Protein AF-A0A523J9L1-F1 (afdb_monomer_lite)

Secondary structure (DSSP, 8-state):
---HHHHHTS--TTHHHHHHHHHHHHSS-HHHHHHHHHHHHHHH-HHHHHHHHHHHHHHHHHHHHHHHH-PPPPHHHHHHTHHHHHHTTGGGSGGGGGSPPPPHHHHHHHHHHHHHHHHHHHHHHHHHHHHTT-

Sequence (134 aa):
MTDGKATASSGVAHAAALVAFTEAVLGEDDVELTRARAAVLERVGSAGLVDAAAVVGNFQRMVRIADSTGIPLDAPLALATEDLRSELGLDRFGSAANTPPAGRLARALARALQPVARPAMRLILSLQQRLGHS

Radius of gyration: 23.43 Å; chains: 1; bounding box: 46×50×50 Å

Structure (mmCIF, N/CA/C/O backbone):
data_AF-A0A523J9L1-F1
#
_entry.id   AF-A0A523J9L1-F1
#
loop_
_atom_site.group_PDB
_atom_site.id
_atom_site.type_symbol
_atom_site.label_atom_id
_atom_site.label_alt_id
_atom_site.label_comp_id
_atom_site.label_asym_id
_atom_site.label_entity_id
_atom_site.label_seq_id
_atom_site.pdbx_PDB_ins_code
_atom_site.Cartn_x
_atom_site.Cartn_y
_atom_site.Cartn_z
_atom_site.occupancy
_atom_site.B_iso_or_equiv
_atom_site.auth_seq_id
_atom_site.auth_comp_id
_atom_site.auth_asym_id
_atom_site.auth_atom_id
_atom_site.pdbx_PDB_model_num
ATOM 1 N N . MET A 1 1 ? -6.638 -9.998 1.795 1.00 46.94 1 MET A N 1
ATOM 2 C CA . MET A 1 1 ? -6.340 -11.424 2.040 1.00 46.94 1 MET A CA 1
ATOM 3 C C . MET A 1 1 ? -5.017 -11.541 2.788 1.00 46.94 1 MET A C 1
ATOM 5 O O . MET A 1 1 ? -4.005 -11.943 2.225 1.00 46.94 1 MET A O 1
ATOM 9 N N . THR A 1 2 ? -5.015 -11.162 4.061 1.00 59.22 2 THR A N 1
ATOM 10 C CA . THR A 1 2 ? -3.994 -11.592 5.029 1.00 59.22 2 THR A CA 1
ATOM 11 C C . THR A 1 2 ? -4.481 -12.848 5.749 1.00 59.22 2 THR A C 1
ATOM 13 O O . THR A 1 2 ? -5.660 -12.938 6.083 1.00 59.22 2 THR A O 1
ATOM 16 N N . ASP A 1 3 ? -3.604 -13.824 5.992 1.00 65.81 3 ASP A N 1
ATOM 17 C CA . ASP A 1 3 ? -3.952 -15.009 6.784 1.00 65.81 3 ASP A CA 1
ATOM 18 C C . ASP A 1 3 ? -4.315 -14.593 8.222 1.00 65.81 3 ASP A C 1
ATOM 20 O O . ASP A 1 3 ? -3.480 -14.052 8.951 1.00 65.81 3 ASP A O 1
ATOM 24 N N . GLY A 1 4 ? -5.555 -14.861 8.644 1.00 60.03 4 GLY A N 1
ATOM 25 C CA . GLY A 1 4 ? -6.046 -14.524 9.983 1.00 60.03 4 GLY A CA 1
ATOM 26 C C . GLY A 1 4 ? -5.239 -15.174 11.114 1.00 60.03 4 GLY A C 1
ATOM 27 O O . GLY A 1 4 ? -5.201 -14.640 12.225 1.00 60.03 4 GLY A O 1
ATOM 28 N N . LYS A 1 5 ? -4.526 -16.279 10.841 1.00 57.34 5 LYS A N 1
ATOM 29 C CA . LYS A 1 5 ? -3.584 -16.879 11.799 1.00 57.34 5 LYS A CA 1
ATOM 30 C C . LYS A 1 5 ? -2.331 -16.023 12.001 1.00 57.34 5 LYS A C 1
ATOM 32 O O . LYS A 1 5 ? -1.884 -15.884 13.136 1.00 57.34 5 LYS A O 1
ATOM 37 N N . ALA A 1 6 ? -1.804 -15.407 10.940 1.00 61.78 6 ALA A N 1
ATOM 38 C CA . ALA A 1 6 ? -0.629 -14.535 11.016 1.00 61.78 6 ALA A CA 1
ATOM 39 C C . ALA A 1 6 ? -0.925 -13.242 11.793 1.00 61.78 6 ALA A C 1
ATOM 41 O O . ALA A 1 6 ? -0.082 -12.744 12.541 1.00 61.78 6 ALA A O 1
ATOM 42 N N . THR A 1 7 ? -2.149 -12.723 11.679 1.00 63.66 7 THR A N 1
ATOM 43 C CA . THR A 1 7 ? -2.595 -11.550 12.439 1.00 63.66 7 THR A CA 1
ATOM 44 C C . THR A 1 7 ? -2.605 -11.819 13.946 1.00 63.66 7 THR A C 1
ATOM 46 O O . THR A 1 7 ? -2.153 -10.976 14.725 1.00 63.66 7 THR A O 1
ATOM 49 N N . ALA A 1 8 ? -3.058 -13.010 14.357 1.00 65.00 8 ALA A N 1
ATOM 50 C CA . ALA A 1 8 ? -3.131 -13.417 15.759 1.00 65.00 8 ALA A CA 1
ATOM 51 C C . ALA A 1 8 ? -1.750 -13.638 16.407 1.00 65.00 8 ALA A C 1
ATOM 53 O O . ALA A 1 8 ? -1.603 -13.427 17.608 1.00 65.00 8 ALA A O 1
ATOM 54 N N . SER A 1 9 ? -0.729 -14.014 15.630 1.00 75.19 9 SER A N 1
ATOM 55 C CA . SER A 1 9 ? 0.637 -14.250 16.122 1.00 75.19 9 SER A CA 1
ATOM 56 C C . SER A 1 9 ? 1.579 -13.046 15.992 1.00 75.19 9 SER A C 1
ATOM 58 O O . SER A 1 9 ? 2.766 -13.175 16.275 1.00 75.19 9 SER A O 1
ATOM 60 N N . SER A 1 10 ? 1.094 -11.887 15.539 1.00 80.75 10 SER A N 1
ATOM 61 C CA . SER A 1 10 ? 1.951 -10.742 15.180 1.00 80.75 10 SER A CA 1
ATOM 62 C C . SER A 1 10 ? 2.621 -10.033 16.366 1.00 80.75 10 SER A C 1
ATOM 64 O O . SER A 1 10 ? 3.570 -9.282 16.163 1.00 80.75 10 SER A O 1
ATOM 66 N N . GLY A 1 11 ? 2.116 -10.210 17.593 1.00 85.38 11 GLY A N 1
ATOM 67 C CA . GLY A 1 11 ? 2.565 -9.453 18.771 1.00 85.38 11 GLY A CA 1
ATOM 68 C C . GLY A 1 11 ? 2.167 -7.969 18.759 1.00 85.38 11 GLY A C 1
ATOM 69 O O . GLY A 1 11 ? 2.443 -7.253 19.719 1.00 85.38 11 GLY A O 1
ATOM 70 N N . VAL A 1 12 ? 1.490 -7.502 17.704 1.00 86.31 12 VAL A N 1
ATOM 71 C CA . VAL A 1 12 ? 1.015 -6.123 17.572 1.00 86.31 12 VAL A CA 1
ATOM 72 C C . VAL A 1 12 ? -0.347 -5.988 18.249 1.00 86.31 12 VAL A C 1
ATOM 74 O O . VAL A 1 12 ? -1.299 -6.709 17.936 1.00 86.31 12 VAL A O 1
ATOM 77 N N . ALA A 1 13 ? -0.461 -5.034 19.173 1.00 90.62 13 ALA A N 1
ATOM 78 C CA . ALA A 1 13 ? -1.733 -4.716 19.807 1.00 90.62 13 ALA A CA 1
ATOM 79 C C . ALA A 1 13 ? -2.776 -4.315 18.749 1.00 90.62 13 ALA A C 1
ATOM 81 O O . ALA A 1 13 ? -2.497 -3.540 17.837 1.00 90.62 13 ALA A O 1
ATOM 82 N N . HIS A 1 14 ? -3.989 -4.857 18.873 1.00 93.38 14 HIS A N 1
ATOM 83 C CA . HIS A 1 14 ? -5.111 -4.581 17.967 1.00 93.38 14 HIS A CA 1
ATOM 84 C C . HIS A 1 14 ? -4.851 -4.911 16.482 1.00 93.38 14 HIS A C 1
ATOM 86 O O . HIS A 1 14 ? -5.571 -4.406 15.619 1.00 93.38 14 HIS A O 1
ATOM 92 N N . ALA A 1 15 ? -3.896 -5.801 16.173 1.00 92.19 15 ALA A N 1
ATOM 93 C CA . ALA A 1 15 ? -3.532 -6.178 14.802 1.00 92.19 15 ALA A CA 1
ATOM 94 C C . ALA A 1 15 ? -4.737 -6.532 13.919 1.00 92.19 15 ALA A C 1
ATOM 96 O O . ALA A 1 15 ? -4.810 -6.091 12.779 1.00 92.19 15 ALA A O 1
ATOM 97 N N . ALA A 1 16 ? -5.718 -7.264 14.454 1.00 92.94 16 ALA A N 1
ATOM 98 C CA . ALA A 1 16 ? -6.928 -7.625 13.715 1.00 92.94 16 ALA A CA 1
ATOM 99 C C . ALA A 1 16 ? -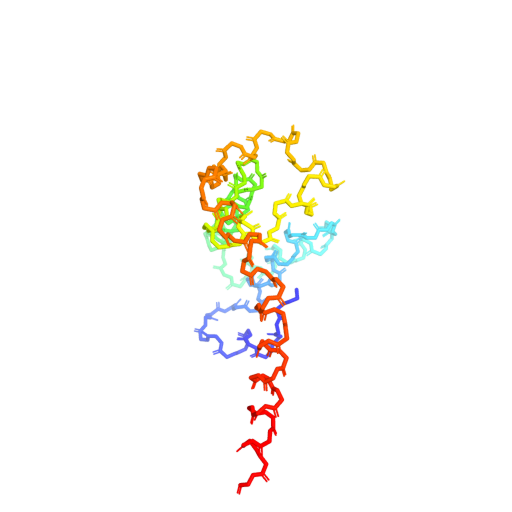7.736 -6.406 13.247 1.00 92.94 16 ALA A C 1
ATOM 101 O O . ALA A 1 16 ? -8.179 -6.374 12.104 1.00 92.94 16 ALA A O 1
ATOM 102 N N . ALA A 1 17 ? -7.890 -5.389 14.099 1.00 94.56 17 ALA A N 1
ATOM 103 C CA . ALA A 1 17 ? -8.613 -4.173 13.736 1.00 94.56 17 ALA A CA 1
ATOM 104 C C . ALA A 1 17 ? -7.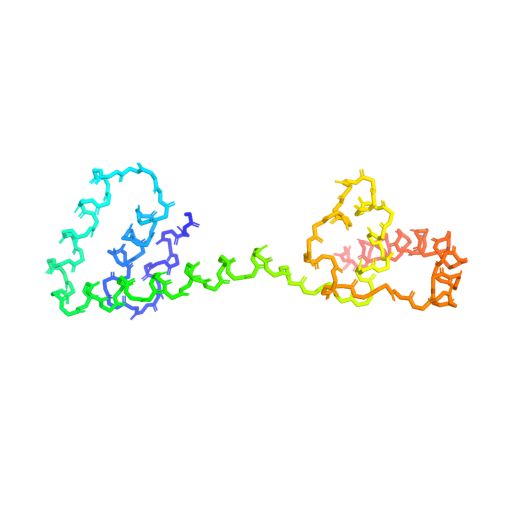835 -3.346 12.698 1.00 94.56 17 ALA A C 1
ATOM 106 O O . ALA A 1 17 ? -8.424 -2.846 11.745 1.00 94.56 17 ALA A O 1
ATOM 107 N N . LEU A 1 18 ? -6.510 -3.249 12.852 1.00 95.38 18 LEU A N 1
ATOM 108 C CA . LEU A 1 18 ? -5.632 -2.524 11.926 1.00 95.38 18 LEU A CA 1
ATOM 109 C C . LEU A 1 18 ? -5.568 -3.183 10.541 1.00 95.38 18 LEU A C 1
ATOM 111 O O . LEU A 1 18 ? -5.621 -2.499 9.519 1.00 95.38 18 LEU A O 1
ATOM 115 N N . VA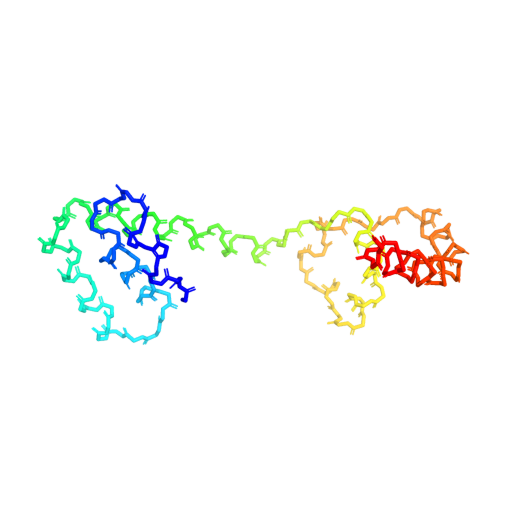L A 1 19 ? -5.491 -4.513 10.503 1.00 94.81 19 VAL A N 1
ATOM 116 C CA . VAL A 1 19 ? -5.529 -5.298 9.266 1.00 94.81 19 VAL A CA 1
ATOM 117 C C . VAL A 1 19 ? -6.888 -5.162 8.587 1.00 94.81 19 VAL A C 1
ATOM 119 O O . VAL A 1 19 ? -6.923 -4.814 7.413 1.00 94.81 19 VAL A O 1
ATOM 122 N N . ALA A 1 20 ? -7.994 -5.339 9.316 1.00 94.81 20 ALA A N 1
ATOM 123 C CA . ALA A 1 20 ? -9.337 -5.189 8.752 1.00 94.81 20 ALA A CA 1
ATOM 124 C C . ALA A 1 20 ? -9.573 -3.779 8.189 1.00 94.81 20 ALA A C 1
ATOM 126 O O . ALA A 1 20 ? -10.131 -3.627 7.108 1.00 94.81 20 ALA A O 1
ATOM 127 N N . PHE A 1 21 ? -9.094 -2.739 8.880 1.00 97.06 21 PHE A N 1
ATOM 128 C CA . PHE A 1 21 ? -9.137 -1.372 8.363 1.00 97.06 21 PHE A CA 1
ATOM 129 C C . PHE A 1 21 ? -8.300 -1.202 7.098 1.00 97.06 21 PHE A C 1
ATOM 131 O O . PHE A 1 21 ? -8.761 -0.580 6.146 1.00 97.06 21 PHE A O 1
ATOM 138 N N . THR A 1 22 ? -7.105 -1.791 7.056 1.00 95.81 22 THR A N 1
ATOM 139 C CA . THR A 1 22 ? -6.266 -1.776 5.854 1.00 95.81 22 THR A CA 1
ATOM 140 C C . THR A 1 22 ? -6.984 -2.456 4.692 1.00 95.81 22 THR A C 1
ATOM 142 O O . THR A 1 22 ? -7.084 -1.862 3.629 1.00 95.81 22 THR A O 1
ATOM 145 N N . GLU A 1 23 ? -7.542 -3.653 4.884 1.00 94.56 23 GLU A N 1
ATOM 146 C CA . GLU A 1 23 ? -8.289 -4.367 3.842 1.00 94.56 23 GLU A CA 1
ATOM 147 C C . GLU A 1 23 ? -9.506 -3.572 3.354 1.00 94.56 23 GLU A C 1
ATOM 149 O O . GLU A 1 23 ? -9.704 -3.453 2.147 1.00 94.56 23 GLU A O 1
ATOM 154 N N . ALA A 1 24 ? -10.266 -2.961 4.265 1.00 96.56 24 ALA A N 1
ATOM 155 C CA . ALA A 1 24 ? -11.431 -2.159 3.910 1.00 96.56 24 ALA A CA 1
ATOM 156 C C . ALA A 1 24 ? -11.066 -0.879 3.135 1.00 96.56 24 ALA A C 1
ATOM 158 O O . ALA A 1 24 ? -11.779 -0.508 2.212 1.00 96.56 24 ALA A O 1
ATOM 159 N N . VAL A 1 25 ? -9.938 -0.224 3.450 1.00 95.44 25 VAL A N 1
ATOM 160 C CA . VAL A 1 25 ? -9.440 0.939 2.681 1.00 95.44 25 VAL A CA 1
ATOM 161 C C . VAL A 1 25 ? -9.046 0.558 1.249 1.00 95.44 25 VAL A C 1
ATOM 163 O O . VAL A 1 25 ? -9.086 1.406 0.360 1.00 95.44 25 VAL A O 1
ATOM 166 N N . LEU A 1 26 ? -8.633 -0.691 1.022 1.00 93.00 26 LEU A N 1
ATOM 167 C CA . LEU A 1 26 ? -8.239 -1.191 -0.299 1.00 93.00 26 LEU A CA 1
ATOM 168 C C . LEU A 1 26 ? -9.406 -1.754 -1.117 1.00 93.00 26 LEU A C 1
ATOM 170 O O . LEU A 1 26 ? -9.228 -2.016 -2.305 1.00 93.00 26 LEU A O 1
ATOM 174 N N . GLY A 1 27 ? -10.553 -1.983 -0.481 1.00 93.38 27 GLY A N 1
ATOM 175 C CA . GLY A 1 27 ? -11.769 -2.455 -1.130 1.00 93.38 27 GLY A CA 1
ATOM 176 C C . GLY A 1 27 ? -12.634 -1.321 -1.680 1.00 93.38 27 GLY A C 1
ATOM 177 O O . GLY A 1 27 ? -12.257 -0.152 -1.664 1.00 93.38 27 GLY A O 1
ATOM 178 N N . GLU A 1 28 ? -13.824 -1.692 -2.146 1.00 94.38 28 GLU A N 1
ATOM 179 C CA . GLU A 1 28 ? -14.828 -0.770 -2.705 1.00 94.38 28 GLU A CA 1
ATOM 180 C C . GLU A 1 28 ? -16.097 -0.682 -1.831 1.00 94.38 28 GLU A C 1
ATOM 182 O O . GLU A 1 28 ? -17.090 -0.077 -2.226 1.00 94.38 28 GLU A O 1
ATOM 187 N N . ASP A 1 29 ? -16.088 -1.300 -0.644 1.00 97.06 29 ASP A N 1
ATOM 188 C CA . ASP A 1 29 ? -17.237 -1.343 0.265 1.00 97.06 29 ASP A CA 1
ATOM 189 C C . ASP A 1 29 ? -17.140 -0.257 1.350 1.00 97.06 29 ASP A C 1
ATOM 191 O O . ASP A 1 29 ? -16.450 -0.397 2.367 1.00 97.06 29 ASP A O 1
ATOM 195 N N . ASP A 1 30 ? -17.878 0.834 1.142 1.00 96.75 30 ASP A N 1
ATOM 196 C CA . ASP A 1 30 ? -17.933 1.976 2.060 1.00 96.75 30 ASP A CA 1
ATOM 197 C C . ASP A 1 30 ? -18.542 1.631 3.433 1.00 96.75 30 ASP A C 1
ATOM 199 O O . ASP A 1 30 ? -18.216 2.267 4.448 1.00 96.75 30 ASP A O 1
ATOM 203 N N . VAL A 1 31 ? -19.417 0.621 3.498 1.00 97.81 31 VAL A N 1
ATOM 204 C CA . VAL A 1 31 ? -20.037 0.169 4.752 1.00 97.81 31 VAL A CA 1
ATOM 205 C C . VAL A 1 31 ? -19.005 -0.577 5.590 1.00 97.81 31 VAL A C 1
ATOM 207 O O . VAL A 1 31 ? -18.855 -0.286 6.783 1.00 97.81 31 VAL A O 1
ATOM 210 N N . GLU A 1 32 ? -18.248 -1.484 4.972 1.00 97.19 32 GLU A N 1
ATOM 211 C CA . GLU A 1 32 ? -17.123 -2.163 5.621 1.00 97.19 32 GLU A CA 1
ATOM 212 C C . GLU A 1 32 ? -16.043 -1.169 6.056 1.00 97.19 32 GLU A C 1
ATOM 214 O O . GLU A 1 32 ? -15.561 -1.239 7.190 1.00 97.19 32 GLU A O 1
ATOM 219 N N . LEU A 1 33 ? -15.717 -0.180 5.219 1.00 98.06 33 LEU A N 1
ATOM 220 C CA . LEU A 1 33 ? -14.762 0.872 5.572 1.00 98.06 33 LEU A CA 1
ATOM 221 C C . LEU A 1 33 ? -15.218 1.677 6.790 1.00 98.06 33 LEU A C 1
ATOM 223 O O . LEU A 1 33 ? -14.428 1.932 7.704 1.00 98.06 33 LEU A O 1
ATOM 227 N N . THR A 1 34 ? -16.492 2.063 6.831 1.00 98.25 34 THR A N 1
ATOM 228 C CA . THR A 1 34 ? -17.065 2.786 7.972 1.00 98.25 34 THR A CA 1
ATOM 229 C C . THR A 1 34 ? -16.972 1.958 9.250 1.00 98.25 34 THR A C 1
ATOM 231 O O . THR A 1 34 ? -16.532 2.463 10.288 1.00 98.25 34 THR A O 1
ATOM 234 N N . ARG A 1 35 ? -17.316 0.668 9.172 1.00 98.12 35 ARG A N 1
ATOM 235 C CA . ARG A 1 35 ? -17.251 -0.248 10.314 1.00 98.12 35 ARG A CA 1
ATOM 236 C C . ARG A 1 35 ? -15.819 -0.443 10.806 1.00 98.12 35 ARG A C 1
ATOM 238 O O . ARG A 1 35 ? -15.563 -0.330 12.005 1.00 98.12 35 ARG A O 1
ATOM 245 N N . ALA A 1 36 ? -14.880 -0.703 9.902 1.00 98.00 36 ALA A N 1
ATOM 246 C CA . ALA A 1 36 ? -13.487 -0.939 10.257 1.00 98.00 36 ALA A CA 1
ATOM 247 C C . ALA A 1 36 ? -12.827 0.320 10.845 1.00 98.00 36 ALA A C 1
ATOM 249 O O . ALA A 1 36 ? -12.098 0.238 11.835 1.00 98.00 36 ALA A O 1
ATOM 250 N N . ARG A 1 37 ? -13.150 1.505 10.305 1.00 98.12 37 ARG A N 1
ATOM 251 C CA . ARG A 1 37 ? -12.714 2.796 10.857 1.00 98.12 37 ARG A CA 1
ATOM 252 C C . ARG A 1 37 ? -13.208 2.994 12.289 1.00 98.12 37 ARG A C 1
ATOM 254 O O . ARG A 1 37 ? -12.421 3.394 13.146 1.00 98.12 37 ARG A O 1
ATOM 261 N N . ALA A 1 38 ? -14.483 2.707 12.554 1.00 98.31 38 ALA A N 1
ATOM 262 C CA . ALA A 1 38 ? -15.051 2.801 13.897 1.00 98.31 38 ALA A CA 1
ATOM 263 C C . ALA A 1 38 ? -14.364 1.830 14.872 1.00 98.31 38 ALA A C 1
ATOM 265 O O . ALA A 1 38 ? -14.013 2.225 15.981 1.00 98.31 38 ALA A O 1
ATOM 266 N N . ALA A 1 39 ? -14.083 0.599 14.437 1.00 97.75 39 ALA A N 1
ATOM 267 C CA . ALA A 1 39 ? -13.397 -0.396 15.261 1.00 97.75 39 ALA A CA 1
ATOM 268 C C . ALA A 1 39 ? -11.960 0.015 15.633 1.00 97.75 39 ALA A C 1
ATOM 270 O O . ALA A 1 39 ? -11.520 -0.230 16.758 1.00 97.75 39 ALA A O 1
ATOM 271 N N . VAL A 1 40 ? -11.219 0.652 14.719 1.00 98.00 40 VAL A N 1
ATOM 272 C CA . VAL A 1 40 ? -9.886 1.200 15.027 1.00 98.00 40 VAL A CA 1
ATOM 273 C C . VAL A 1 40 ? -9.992 2.404 15.960 1.00 98.00 40 VAL A C 1
ATOM 275 O O . VAL A 1 40 ? -9.228 2.486 16.919 1.00 98.00 40 VAL A O 1
ATOM 278 N N . LEU A 1 41 ? -10.958 3.300 15.733 1.00 98.12 41 LEU A N 1
ATOM 279 C CA . LEU A 1 41 ? -11.190 4.448 16.611 1.00 98.12 41 LEU A CA 1
ATOM 280 C C . LEU A 1 41 ? -11.484 4.014 18.052 1.00 98.12 41 LEU A C 1
ATOM 282 O O . LEU A 1 41 ? -10.925 4.583 18.983 1.00 98.12 41 LEU A O 1
ATOM 286 N N . GLU A 1 42 ? -12.327 2.997 18.227 1.00 98.00 42 GLU A N 1
ATOM 287 C CA . GLU A 1 42 ? -12.701 2.458 19.536 1.00 98.00 42 GLU A CA 1
ATOM 288 C C . GLU A 1 42 ? -11.518 1.780 20.243 1.00 98.00 42 GLU A C 1
ATOM 290 O O . GLU A 1 42 ? -11.300 1.989 21.433 1.00 98.00 42 GLU A O 1
ATOM 295 N N . ARG A 1 43 ? -10.748 0.957 19.519 1.00 96.94 43 ARG A N 1
ATOM 296 C CA . ARG A 1 43 ? -9.731 0.082 20.127 1.00 96.94 43 ARG A CA 1
ATOM 297 C C . ARG A 1 43 ? -8.356 0.722 20.256 1.00 96.94 43 ARG A C 1
ATOM 299 O O . ARG A 1 43 ? -7.637 0.409 21.195 1.00 96.94 43 ARG A O 1
ATOM 306 N N . VAL A 1 44 ? -7.979 1.558 19.293 1.00 96.50 44 VAL A N 1
ATOM 307 C CA . VAL A 1 44 ? -6.637 2.156 19.180 1.00 96.50 44 VAL A CA 1
ATOM 308 C C . VAL A 1 44 ? -6.668 3.649 19.520 1.00 96.50 44 VAL A C 1
ATOM 310 O O . VAL A 1 44 ? -5.661 4.213 19.942 1.00 96.50 44 VAL A O 1
ATOM 313 N N . GLY A 1 45 ? -7.827 4.294 19.375 1.00 97.75 45 GLY A N 1
ATOM 314 C CA . GLY A 1 45 ? -8.007 5.719 19.627 1.00 97.75 45 GLY A CA 1
ATOM 315 C C . GLY A 1 45 ? -7.824 6.585 18.380 1.00 97.75 45 GLY A C 1
ATOM 316 O O . GLY A 1 45 ? -7.401 6.133 17.314 1.00 97.75 45 GLY A O 1
ATOM 317 N N . SER A 1 46 ? -8.153 7.870 18.518 1.00 97.69 46 SER A N 1
ATOM 318 C CA . SER A 1 46 ? -8.149 8.832 17.409 1.00 97.69 46 SER A CA 1
ATOM 319 C C . SER A 1 46 ? -6.760 9.047 16.807 1.00 97.69 46 SER A C 1
ATOM 321 O O . SER A 1 46 ? -6.625 9.021 15.586 1.00 97.69 46 SER A O 1
ATOM 323 N N . ALA A 1 47 ? -5.729 9.203 17.642 1.00 97.12 47 ALA A N 1
ATOM 324 C CA . ALA A 1 47 ? -4.347 9.335 17.182 1.00 97.12 47 ALA A CA 1
ATOM 325 C C . ALA A 1 47 ? -3.888 8.080 16.420 1.00 97.12 47 ALA A C 1
ATOM 327 O O . ALA A 1 47 ? -3.395 8.183 15.301 1.00 97.12 47 ALA A O 1
ATOM 328 N N . GLY A 1 48 ? -4.164 6.890 16.965 1.00 95.88 48 GLY A N 1
ATOM 329 C CA . GLY A 1 48 ? -3.820 5.626 16.315 1.00 95.88 48 GLY A CA 1
ATOM 330 C C . GLY A 1 48 ? -4.551 5.396 14.990 1.00 95.88 48 GLY A C 1
ATOM 331 O O . GLY A 1 48 ? -3.965 4.854 14.056 1.00 95.88 48 GLY A O 1
ATOM 332 N N . LEU A 1 49 ? -5.803 5.851 14.862 1.00 97.81 49 LEU A N 1
ATOM 333 C CA . LEU A 1 49 ? -6.518 5.827 13.584 1.00 97.81 49 LEU A CA 1
ATOM 334 C C . LEU A 1 49 ? -5.848 6.729 12.538 1.00 97.81 49 LEU A C 1
ATOM 336 O O . LEU A 1 49 ? -5.720 6.327 11.380 1.00 97.81 49 LEU A O 1
ATOM 340 N N . VAL A 1 50 ? -5.438 7.939 12.928 1.00 98.12 50 VAL A N 1
ATOM 341 C CA . VAL A 1 50 ? -4.737 8.869 12.029 1.00 98.12 50 VAL A CA 1
ATOM 342 C C . VAL A 1 50 ? -3.411 8.267 11.572 1.00 98.12 50 VAL A C 1
ATOM 344 O O . VAL A 1 50 ? -3.147 8.246 10.370 1.00 98.12 50 VAL A O 1
ATOM 347 N N . ASP A 1 51 ? -2.628 7.707 12.494 1.00 97.38 51 ASP A N 1
ATOM 348 C CA . ASP A 1 51 ? -1.353 7.062 12.175 1.00 97.38 51 ASP A CA 1
ATOM 349 C C . ASP A 1 51 ? -1.546 5.854 11.250 1.00 97.38 51 ASP A C 1
ATOM 351 O O . ASP A 1 51 ? -0.858 5.728 10.236 1.00 97.38 51 ASP A O 1
ATOM 355 N N . ALA A 1 52 ? -2.533 4.998 11.529 1.00 96.38 52 ALA A N 1
ATOM 356 C CA . ALA A 1 52 ? -2.855 3.861 10.671 1.00 96.38 52 ALA A CA 1
ATOM 357 C C . ALA A 1 52 ? -3.244 4.312 9.254 1.00 96.38 52 ALA A C 1
ATOM 359 O O . ALA A 1 52 ? -2.731 3.780 8.268 1.00 96.38 52 ALA A O 1
ATOM 360 N N . ALA A 1 53 ? -4.102 5.329 9.130 1.00 97.12 53 ALA A N 1
ATOM 361 C CA . ALA A 1 53 ? -4.487 5.883 7.835 1.00 97.12 53 ALA A CA 1
ATOM 362 C C . ALA A 1 53 ? -3.290 6.500 7.089 1.00 97.12 53 ALA A C 1
ATOM 364 O O . ALA A 1 53 ? -3.168 6.324 5.874 1.00 97.12 53 ALA A O 1
ATOM 365 N N . ALA A 1 54 ? -2.384 7.174 7.802 1.00 96.88 54 ALA A N 1
ATOM 366 C CA . ALA A 1 54 ? -1.161 7.726 7.229 1.00 96.88 54 ALA A CA 1
ATOM 367 C C . ALA A 1 54 ? -0.236 6.623 6.689 1.00 96.88 54 ALA A C 1
ATOM 369 O O . ALA A 1 54 ? 0.278 6.745 5.575 1.00 96.88 54 ALA A O 1
ATOM 370 N N . VAL A 1 55 ? -0.078 5.521 7.429 1.00 95.56 55 VAL A N 1
ATOM 371 C CA . VAL A 1 55 ? 0.696 4.350 6.992 1.00 95.56 55 VAL A CA 1
ATOM 372 C C . VAL A 1 55 ? 0.090 3.741 5.729 1.00 95.56 55 VAL A C 1
ATOM 374 O O . VAL A 1 55 ? 0.802 3.573 4.736 1.00 95.56 55 VAL A O 1
ATOM 377 N N . VAL A 1 56 ? -1.222 3.478 5.717 1.00 95.12 56 VAL A N 1
ATOM 378 C CA . VAL A 1 56 ? -1.914 2.938 4.532 1.00 95.12 56 VAL A CA 1
ATOM 379 C C . VAL A 1 56 ? -1.733 3.867 3.327 1.00 95.12 56 VAL A C 1
ATOM 381 O O . VAL A 1 56 ? -1.354 3.415 2.243 1.00 95.12 56 VAL A O 1
ATOM 384 N N . GLY A 1 57 ? -1.917 5.176 3.520 1.00 93.94 57 GLY A N 1
ATOM 385 C CA . GLY A 1 57 ? -1.715 6.184 2.479 1.00 93.94 57 GLY A CA 1
ATOM 386 C C . GLY A 1 57 ? -0.281 6.224 1.940 1.00 93.94 57 GLY A C 1
ATOM 387 O O . GLY A 1 57 ? -0.080 6.362 0.732 1.00 93.94 57 GLY A O 1
ATOM 388 N N . ASN A 1 58 ? 0.723 6.059 2.805 1.00 93.75 58 ASN A N 1
ATOM 389 C CA . ASN A 1 58 ? 2.127 6.022 2.402 1.00 93.75 58 ASN A CA 1
ATOM 390 C C . ASN A 1 58 ? 2.436 4.825 1.488 1.00 93.75 58 ASN A C 1
ATOM 392 O O . ASN A 1 58 ? 3.040 5.004 0.429 1.00 93.75 58 ASN A O 1
ATOM 396 N N . PHE A 1 59 ? 1.974 3.623 1.843 1.00 90.94 59 PHE A N 1
ATOM 397 C CA . PHE A 1 59 ? 2.163 2.437 1.000 1.00 90.94 59 PHE A CA 1
ATOM 398 C C . PHE A 1 59 ? 1.423 2.555 -0.336 1.00 90.94 59 PHE A C 1
ATOM 400 O O . PHE A 1 59 ? 1.999 2.275 -1.386 1.00 90.94 59 PHE A O 1
ATOM 407 N N . GLN A 1 60 ? 0.192 3.069 -0.320 1.00 88.62 60 GLN A N 1
ATOM 408 C CA . GLN A 1 60 ? -0.586 3.315 -1.535 1.00 88.62 60 GLN A CA 1
ATOM 409 C C . GLN A 1 60 ? 0.073 4.322 -2.483 1.00 88.62 60 GLN A C 1
ATOM 411 O O . GLN A 1 60 ? 0.025 4.165 -3.705 1.00 88.62 60 GLN A O 1
ATOM 416 N N . ARG A 1 61 ? 0.721 5.357 -1.941 1.00 89.38 61 ARG A N 1
ATOM 417 C CA . ARG A 1 61 ? 1.491 6.312 -2.744 1.00 89.38 61 ARG A CA 1
ATOM 418 C C . ARG A 1 61 ? 2.647 5.621 -3.465 1.00 89.38 61 ARG A C 1
ATOM 420 O O . ARG A 1 61 ? 2.830 5.858 -4.655 1.00 89.38 61 ARG A O 1
ATOM 427 N N . MET A 1 62 ? 3.414 4.787 -2.762 1.00 86.75 62 MET A N 1
ATOM 428 C CA . MET A 1 62 ? 4.571 4.098 -3.345 1.00 86.75 62 MET A CA 1
ATOM 429 C C . MET A 1 62 ? 4.166 3.174 -4.494 1.00 86.75 62 MET A C 1
ATOM 431 O O . MET A 1 62 ? 4.824 3.193 -5.529 1.00 86.75 62 MET A O 1
ATOM 435 N N . VAL A 1 63 ? 3.057 2.441 -4.348 1.00 84.06 63 VAL A N 1
ATOM 436 C CA . VAL A 1 63 ? 2.517 1.577 -5.412 1.00 84.06 63 VAL A CA 1
ATOM 437 C C . VAL A 1 63 ? 2.166 2.399 -6.652 1.00 84.06 63 VAL A C 1
ATOM 439 O O . VAL A 1 63 ? 2.665 2.112 -7.731 1.00 84.06 63 VAL A O 1
ATOM 442 N N . ARG A 1 64 ? 1.421 3.503 -6.499 1.00 84.44 64 ARG A N 1
ATOM 443 C CA . ARG A 1 64 ? 1.064 4.368 -7.638 1.00 84.44 64 ARG A CA 1
ATOM 444 C C . ARG A 1 64 ? 2.278 4.986 -8.330 1.00 84.44 64 ARG A C 1
ATOM 446 O O . ARG A 1 64 ? 2.270 5.126 -9.551 1.00 84.44 64 ARG A O 1
ATOM 453 N N . ILE A 1 65 ? 3.306 5.371 -7.571 1.00 84.38 65 ILE A N 1
ATOM 454 C CA . ILE A 1 65 ? 4.567 5.862 -8.143 1.00 84.38 65 ILE A CA 1
ATOM 455 C C . ILE A 1 65 ? 5.233 4.744 -8.946 1.00 84.38 65 ILE A C 1
ATOM 457 O O . ILE A 1 65 ? 5.559 4.968 -10.106 1.00 84.38 65 ILE A O 1
ATOM 461 N N . ALA A 1 66 ? 5.375 3.551 -8.364 1.00 81.94 66 ALA A N 1
ATOM 462 C CA . ALA A 1 66 ? 5.981 2.399 -9.024 1.00 81.94 66 ALA A CA 1
ATOM 463 C C . ALA A 1 66 ? 5.224 1.980 -10.293 1.00 81.94 66 ALA A C 1
ATOM 465 O O . ALA A 1 66 ? 5.861 1.688 -11.300 1.00 81.94 66 ALA A O 1
ATOM 466 N N . ASP A 1 67 ? 3.892 2.018 -10.282 1.00 79.56 67 ASP A N 1
ATOM 467 C CA . ASP A 1 67 ? 3.060 1.726 -11.454 1.00 79.56 67 ASP A CA 1
ATOM 468 C C . ASP A 1 67 ? 3.227 2.797 -12.543 1.00 79.56 67 ASP A C 1
ATOM 470 O O . ASP A 1 67 ? 3.288 2.485 -13.732 1.00 79.56 67 ASP A O 1
ATOM 474 N N . SER A 1 68 ? 3.347 4.067 -12.141 1.00 74.94 68 SER A N 1
ATOM 475 C CA . SER A 1 68 ? 3.486 5.197 -13.070 1.00 74.94 68 SER A CA 1
ATOM 476 C C . SER A 1 68 ? 4.877 5.278 -13.698 1.00 74.94 68 SER A C 1
ATOM 478 O O . SER A 1 68 ? 5.007 5.619 -14.873 1.00 74.94 68 SER A O 1
ATOM 480 N N . THR A 1 69 ? 5.930 4.989 -12.930 1.00 78.06 69 THR A N 1
ATOM 481 C CA . THR A 1 69 ? 7.309 5.019 -13.431 1.00 78.06 69 THR A CA 1
ATOM 482 C C . THR A 1 69 ? 7.729 3.675 -14.012 1.00 78.06 69 THR A C 1
ATOM 484 O O . THR A 1 69 ? 8.581 3.629 -14.886 1.00 78.06 69 THR A O 1
ATOM 487 N N . GLY A 1 70 ? 7.136 2.569 -13.580 1.00 77.56 70 GLY A N 1
ATOM 488 C CA . GLY A 1 70 ? 7.659 1.226 -13.801 1.00 77.56 70 GLY A CA 1
ATOM 489 C C . GLY A 1 70 ? 8.884 0.944 -12.934 1.00 77.56 70 GLY A C 1
ATOM 490 O O . GLY A 1 70 ? 9.784 1.775 -12.794 1.00 77.56 70 GLY A O 1
ATOM 491 N N . ILE A 1 71 ? 8.925 -0.256 -12.360 1.00 78.38 71 ILE A N 1
ATOM 492 C CA . ILE A 1 71 ? 10.118 -0.784 -11.696 1.00 78.38 71 ILE A CA 1
ATOM 493 C C . ILE A 1 71 ? 11.066 -1.303 -12.791 1.00 78.38 71 ILE A C 1
ATOM 495 O O . ILE A 1 71 ? 10.626 -2.108 -13.617 1.00 78.38 71 ILE A O 1
ATOM 499 N N . PRO A 1 72 ? 12.341 -0.870 -12.830 1.00 80.00 72 PRO A N 1
ATOM 500 C CA . PRO A 1 72 ? 13.323 -1.400 -13.770 1.00 80.00 72 PRO A CA 1
ATOM 501 C C . PRO A 1 72 ? 13.422 -2.922 -13.686 1.00 80.00 72 PRO A C 1
ATOM 503 O O . PRO A 1 72 ? 13.554 -3.476 -12.592 1.00 80.00 72 PRO A O 1
ATOM 506 N N . LEU A 1 73 ? 13.410 -3.598 -14.835 1.00 82.81 73 LEU A N 1
ATOM 507 C CA . LEU A 1 73 ? 13.774 -5.011 -14.869 1.00 82.81 73 LEU A CA 1
ATOM 508 C C . LEU A 1 73 ? 15.291 -5.149 -14.738 1.00 82.81 73 LEU A C 1
ATOM 510 O O . LEU A 1 73 ? 16.054 -4.352 -15.293 1.00 82.81 73 LEU A O 1
ATOM 514 N N . ASP A 1 74 ? 15.733 -6.194 -14.042 1.00 83.88 74 ASP A N 1
ATOM 515 C CA . ASP A 1 74 ? 17.141 -6.566 -14.069 1.00 83.88 74 ASP A CA 1
ATOM 516 C C . ASP A 1 74 ? 17.568 -6.992 -15.488 1.00 83.88 74 ASP A C 1
ATOM 518 O O . ASP A 1 74 ? 16.750 -7.341 -16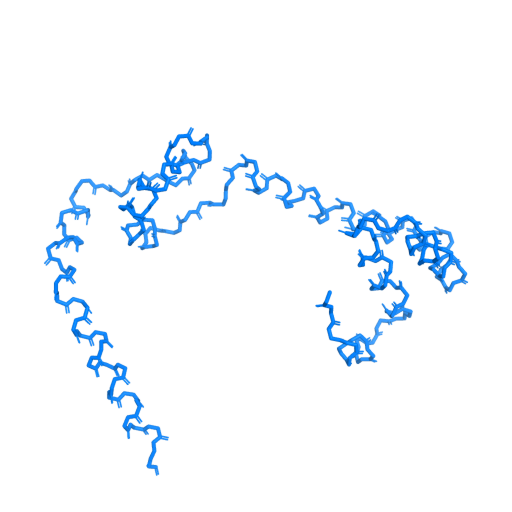.344 1.00 83.88 74 ASP A O 1
ATOM 522 N N . ALA A 1 75 ? 18.870 -6.922 -15.771 1.00 81.25 75 ALA A N 1
ATOM 523 C CA . ALA A 1 75 ? 19.373 -7.179 -17.120 1.00 81.25 75 ALA A CA 1
ATOM 524 C C . ALA A 1 75 ? 19.027 -8.591 -17.651 1.00 81.25 75 ALA A C 1
ATOM 526 O O . ALA A 1 75 ? 18.645 -8.695 -18.822 1.00 81.25 75 ALA A O 1
ATOM 527 N N . PRO A 1 76 ? 19.112 -9.673 -16.846 1.00 81.50 76 PRO A N 1
ATOM 528 C CA . PRO A 1 76 ? 18.700 -11.005 -17.287 1.00 81.50 76 PRO A CA 1
ATOM 529 C C . PRO A 1 76 ? 17.209 -11.104 -17.635 1.00 81.50 76 PRO A C 1
ATOM 531 O O . PRO A 1 76 ? 16.869 -11.655 -18.684 1.00 81.50 76 PRO A O 1
ATOM 534 N N . LEU A 1 77 ? 16.319 -10.557 -16.804 1.00 83.12 77 LEU A N 1
ATOM 535 C CA . LEU A 1 77 ? 14.874 -10.590 -17.022 1.00 83.12 77 LEU A CA 1
ATOM 536 C C . LEU A 1 77 ? 14.466 -9.689 -18.189 1.00 83.12 77 LEU A C 1
ATOM 538 O O . LEU A 1 77 ? 13.646 -10.095 -19.012 1.00 83.12 77 LEU A O 1
ATOM 542 N N . ALA A 1 78 ? 15.075 -8.507 -18.314 1.00 84.88 78 ALA A N 1
ATOM 543 C CA . ALA A 1 78 ? 14.861 -7.584 -19.428 1.00 84.88 78 ALA A CA 1
ATOM 544 C C . ALA A 1 78 ? 15.194 -8.228 -20.783 1.00 84.88 78 ALA A C 1
ATOM 546 O O . ALA A 1 78 ? 14.451 -8.047 -21.751 1.00 84.88 78 ALA A O 1
ATOM 547 N N . LEU A 1 79 ? 16.289 -8.998 -20.834 1.00 83.38 79 LEU A N 1
ATOM 548 C CA . LEU A 1 79 ? 16.706 -9.789 -21.994 1.00 83.38 79 LEU A CA 1
ATOM 549 C C . LEU A 1 79 ? 15.763 -10.962 -22.266 1.00 83.38 79 LEU A C 1
ATOM 551 O O . LEU A 1 79 ? 15.356 -11.177 -23.403 1.00 83.38 79 LEU A O 1
ATOM 555 N N . ALA A 1 80 ? 15.417 -11.729 -21.232 1.00 85.31 80 ALA A N 1
ATOM 556 C CA . ALA A 1 80 ? 14.587 -12.922 -21.376 1.00 85.31 80 ALA A CA 1
ATOM 557 C C . ALA A 1 80 ? 13.149 -12.604 -21.815 1.00 85.31 80 ALA A C 1
ATOM 559 O O . ALA A 1 80 ? 12.504 -13.442 -22.443 1.00 85.31 80 ALA A O 1
ATOM 560 N N . THR A 1 81 ? 12.655 -11.408 -21.486 1.00 86.75 81 THR A N 1
ATOM 561 C CA . THR A 1 81 ? 11.273 -10.978 -21.746 1.00 86.75 81 THR A CA 1
ATOM 562 C C . THR A 1 81 ? 11.145 -9.970 -22.888 1.00 86.75 81 THR A C 1
ATOM 564 O O . THR A 1 81 ? 10.031 -9.536 -23.157 1.00 86.75 81 THR A O 1
ATOM 567 N N . GLU A 1 82 ? 12.235 -9.598 -23.575 1.00 86.38 82 GLU A N 1
ATOM 568 C CA . GLU A 1 82 ? 12.236 -8.569 -24.634 1.00 86.38 82 GLU A CA 1
ATOM 569 C C . GLU A 1 82 ? 11.137 -8.801 -25.681 1.00 86.38 82 GLU A C 1
ATOM 571 O O . GLU A 1 82 ? 10.299 -7.924 -25.892 1.00 86.38 82 GLU A O 1
ATOM 576 N N . ASP A 1 83 ? 11.084 -10.000 -26.262 1.00 84.44 83 ASP A N 1
ATOM 577 C CA . ASP A 1 83 ? 10.115 -10.322 -27.314 1.00 84.44 83 ASP A CA 1
ATOM 578 C C . ASP A 1 83 ? 8.666 -10.316 -26.777 1.00 84.44 83 ASP A C 1
ATOM 580 O O . ASP A 1 83 ? 7.775 -9.762 -27.416 1.00 84.44 83 ASP A O 1
ATOM 584 N N . LEU A 1 84 ? 8.437 -10.834 -25.560 1.00 87.94 84 LEU A N 1
ATOM 585 C CA . LEU A 1 84 ? 7.119 -10.836 -24.904 1.00 87.94 84 LEU A CA 1
ATOM 586 C C . LEU A 1 84 ? 6.619 -9.412 -24.620 1.00 87.94 84 LEU A C 1
ATOM 588 O O . LEU A 1 84 ? 5.446 -9.103 -24.821 1.00 87.94 84 LEU A O 1
ATOM 592 N N . ARG A 1 85 ? 7.504 -8.529 -24.145 1.00 89.38 85 ARG A N 1
ATOM 593 C CA . ARG A 1 85 ? 7.159 -7.125 -23.883 1.00 89.38 85 ARG A CA 1
ATOM 594 C C . ARG A 1 85 ? 6.798 -6.402 -25.176 1.00 89.38 85 ARG A C 1
ATOM 596 O O . ARG A 1 85 ? 5.851 -5.615 -25.171 1.00 89.38 85 ARG A O 1
ATOM 603 N N . SER A 1 86 ? 7.510 -6.702 -26.260 1.00 87.69 86 SER A N 1
ATOM 604 C CA . SER A 1 86 ? 7.222 -6.149 -27.581 1.00 87.69 86 SER A CA 1
ATOM 605 C C . SER A 1 86 ? 5.876 -6.638 -28.122 1.00 87.69 86 SER A C 1
ATOM 607 O O . SER A 1 86 ? 5.062 -5.827 -28.560 1.00 87.69 86 SER A O 1
ATOM 609 N N . GLU A 1 87 ? 5.583 -7.936 -27.995 1.00 91.31 87 GLU A N 1
ATOM 610 C CA . GLU A 1 87 ? 4.315 -8.546 -28.421 1.00 91.31 87 GLU A CA 1
ATOM 611 C C . GLU A 1 87 ? 3.102 -7.986 -27.657 1.00 91.31 87 GLU A C 1
ATOM 613 O O . GLU A 1 87 ? 2.078 -7.660 -28.253 1.00 91.31 87 GLU A O 1
ATOM 618 N N . LEU A 1 88 ? 3.236 -7.778 -26.343 1.00 89.81 88 LEU A N 1
ATOM 619 C CA . LEU A 1 88 ? 2.216 -7.133 -25.502 1.00 89.81 88 LEU A CA 1
ATOM 620 C C . LEU A 1 88 ? 2.144 -5.600 -25.703 1.00 89.81 88 LEU A C 1
ATOM 622 O O . LEU A 1 88 ? 1.315 -4.906 -25.096 1.00 89.81 88 LEU A O 1
ATOM 626 N N . GLY A 1 89 ? 3.027 -5.050 -26.542 1.00 88.50 89 GLY A N 1
ATOM 627 C CA . GLY A 1 89 ? 3.141 -3.628 -26.842 1.00 88.50 89 GLY A CA 1
ATOM 628 C C . GLY A 1 89 ? 3.565 -2.779 -25.645 1.00 88.50 89 GLY A C 1
ATOM 629 O O . GLY A 1 89 ? 3.247 -1.590 -25.614 1.00 88.50 89 GLY A O 1
ATOM 630 N N . LEU A 1 90 ? 4.217 -3.358 -24.635 1.00 87.31 90 LEU A N 1
ATOM 631 C CA . LEU A 1 90 ? 4.593 -2.663 -23.398 1.00 87.31 90 LEU A CA 1
ATOM 632 C C . LEU A 1 90 ? 5.634 -1.561 -23.640 1.00 87.31 90 LEU A C 1
ATOM 634 O O . LEU A 1 90 ? 5.708 -0.605 -22.872 1.00 87.31 90 LEU A O 1
ATOM 638 N N . ASP A 1 91 ? 6.369 -1.641 -24.750 1.00 87.06 91 ASP A N 1
ATOM 639 C CA . ASP A 1 91 ? 7.352 -0.633 -25.158 1.00 87.06 91 ASP A CA 1
ATOM 640 C C . ASP A 1 91 ? 6.722 0.743 -25.472 1.00 87.06 91 ASP A C 1
ATOM 642 O O . ASP A 1 91 ? 7.435 1.740 -25.557 1.00 87.06 91 ASP A O 1
ATOM 646 N N . ARG A 1 92 ? 5.387 0.829 -25.623 1.00 86.44 92 ARG A N 1
ATOM 647 C CA . ARG A 1 92 ? 4.667 2.098 -25.857 1.00 86.44 92 ARG A CA 1
ATOM 648 C C . ARG A 1 92 ? 4.498 2.960 -24.601 1.00 86.44 92 ARG A C 1
ATOM 650 O O . ARG A 1 92 ? 4.125 4.125 -24.713 1.00 86.44 92 ARG A O 1
ATOM 657 N N . PHE A 1 93 ? 4.690 2.389 -23.413 1.00 85.56 93 PHE A N 1
ATOM 658 C CA . PHE A 1 93 ? 4.512 3.099 -22.148 1.00 85.56 93 PHE A CA 1
ATOM 659 C C . PHE A 1 93 ? 5.793 3.838 -21.751 1.00 85.56 93 PHE A C 1
ATOM 661 O O . PHE A 1 93 ? 6.896 3.331 -21.944 1.00 85.56 93 PHE A O 1
ATOM 668 N N . GLY A 1 94 ? 5.660 5.018 -21.134 1.00 82.06 94 GLY A N 1
ATOM 669 C CA . GLY A 1 94 ? 6.811 5.827 -20.700 1.00 82.06 94 GLY A CA 1
ATOM 670 C C . GLY A 1 94 ? 7.749 5.105 -19.721 1.00 82.06 94 GLY A C 1
ATOM 671 O O . GLY A 1 94 ? 8.946 5.381 -19.695 1.00 82.06 94 GLY A O 1
ATOM 672 N N . SER A 1 95 ? 7.231 4.123 -18.981 1.00 81.81 95 SER A N 1
ATOM 673 C CA . SER A 1 95 ? 7.995 3.262 -18.077 1.00 81.81 95 SER A CA 1
ATOM 674 C C . SER A 1 95 ? 9.019 2.360 -18.776 1.00 81.81 95 SER A C 1
ATOM 676 O O . SER A 1 95 ? 9.989 1.943 -18.143 1.00 81.81 95 SER A O 1
ATOM 678 N N . ALA A 1 96 ? 8.877 2.101 -20.082 1.00 83.81 96 ALA A N 1
ATOM 679 C CA . ALA A 1 96 ? 9.853 1.327 -20.851 1.00 83.81 96 ALA A CA 1
ATOM 680 C C . ALA A 1 96 ? 11.254 1.968 -20.833 1.00 83.81 96 ALA A C 1
ATOM 682 O O . ALA A 1 96 ? 12.258 1.257 -20.852 1.00 83.81 96 ALA A O 1
ATOM 683 N N . ALA A 1 97 ? 11.337 3.300 -20.702 1.00 83.81 97 ALA A N 1
ATOM 684 C CA . ALA A 1 97 ? 12.604 4.024 -20.584 1.00 83.81 97 ALA A CA 1
ATOM 685 C C . ALA A 1 97 ? 13.421 3.624 -19.340 1.00 83.81 97 ALA A C 1
ATOM 687 O O . ALA A 1 97 ? 14.645 3.749 -19.342 1.00 83.81 97 ALA A O 1
ATOM 688 N N . ASN A 1 98 ? 12.762 3.102 -18.302 1.00 83.00 98 ASN A N 1
ATOM 689 C CA . ASN A 1 98 ? 13.407 2.683 -17.059 1.00 83.00 98 ASN A CA 1
ATOM 690 C C . ASN A 1 98 ? 13.965 1.255 -17.120 1.00 83.00 98 ASN A C 1
ATOM 692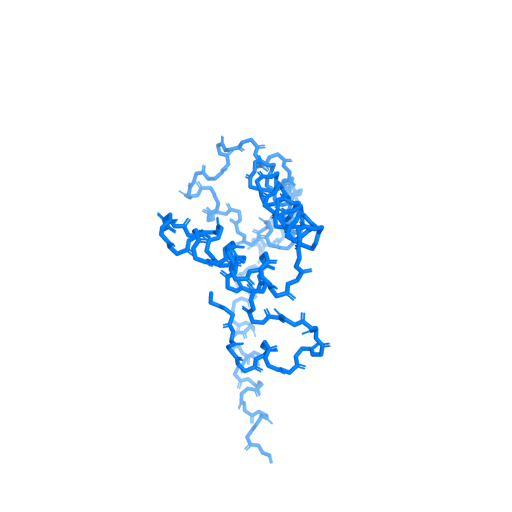 O O . ASN A 1 98 ? 14.643 0.827 -16.193 1.00 83.00 98 ASN A O 1
ATOM 696 N N . THR A 1 99 ? 13.728 0.528 -18.216 1.00 80.81 99 THR A N 1
ATOM 697 C CA . THR A 1 99 ? 14.349 -0.773 -18.497 1.00 80.81 99 THR A CA 1
ATOM 698 C C . THR A 1 99 ? 15.210 -0.650 -19.758 1.00 80.81 99 THR A C 1
ATOM 700 O O . THR A 1 99 ? 14.758 -0.990 -20.854 1.00 80.81 99 THR A O 1
ATOM 703 N N . PRO A 1 100 ? 16.444 -0.120 -19.650 1.00 71.38 100 PRO A N 1
ATOM 704 C CA . PRO A 1 100 ? 17.284 0.109 -20.815 1.00 71.38 100 PRO A CA 1
ATOM 705 C C . PRO A 1 100 ? 17.576 -1.211 -21.549 1.00 71.38 100 PRO A C 1
ATOM 707 O O . PRO A 1 100 ? 17.863 -2.231 -20.915 1.00 71.38 100 PRO A O 1
ATOM 710 N N . PRO A 1 101 ? 17.526 -1.218 -22.892 1.00 68.25 101 PRO A N 1
ATOM 711 C CA . PRO A 1 101 ? 17.766 -2.423 -23.664 1.00 68.25 101 PRO A CA 1
ATOM 712 C C . PRO A 1 101 ? 19.212 -2.876 -23.493 1.00 68.25 101 PRO A C 1
ATOM 714 O O . PRO A 1 101 ? 20.151 -2.076 -23.543 1.00 68.25 101 PRO A O 1
ATOM 717 N N . ALA A 1 102 ? 19.409 -4.184 -23.371 1.00 70.69 102 ALA A N 1
ATOM 718 C CA . ALA A 1 102 ? 20.746 -4.747 -23.382 1.00 70.69 102 ALA A CA 1
ATOM 719 C C . ALA A 1 102 ? 21.483 -4.395 -24.688 1.00 70.69 102 ALA A C 1
ATOM 721 O O . ALA A 1 102 ? 20.900 -4.311 -25.781 1.00 70.69 102 ALA A O 1
ATOM 722 N N . GLY A 1 103 ? 22.801 -4.202 -24.582 1.00 75.88 103 GLY A N 1
ATOM 723 C CA . GLY A 1 103 ? 23.655 -3.895 -25.727 1.00 75.88 103 GLY A CA 1
ATOM 724 C C . GLY A 1 103 ? 23.460 -4.901 -26.868 1.00 75.88 103 GLY A C 1
ATOM 725 O O . GLY A 1 103 ? 23.189 -6.081 -26.642 1.00 75.88 103 GLY A O 1
ATOM 726 N N . ARG A 1 104 ? 23.594 -4.445 -28.121 1.00 74.06 104 ARG A N 1
ATOM 727 C CA . ARG A 1 104 ? 23.375 -5.285 -29.319 1.00 74.06 104 ARG A CA 1
ATOM 728 C C . ARG A 1 104 ? 24.191 -6.589 -29.287 1.00 74.06 104 ARG A C 1
ATOM 730 O O . ARG A 1 104 ? 23.682 -7.632 -29.682 1.00 74.06 104 ARG A O 1
ATOM 737 N N . LEU A 1 105 ? 25.410 -6.535 -28.746 1.00 75.31 105 LEU A N 1
ATOM 738 C CA . LEU A 1 105 ? 26.282 -7.700 -28.558 1.00 75.31 105 LEU A CA 1
ATOM 739 C C . LEU A 1 105 ? 25.735 -8.692 -27.521 1.00 75.31 105 LEU A C 1
ATOM 741 O O . LEU A 1 105 ? 25.718 -9.892 -27.775 1.00 75.31 105 LEU A O 1
ATOM 745 N N . ALA A 1 106 ? 25.233 -8.198 -26.386 1.00 74.94 106 ALA A N 1
ATOM 746 C CA . ALA A 1 106 ? 24.638 -9.036 -25.346 1.00 74.94 106 ALA A CA 1
ATOM 747 C C . ALA A 1 106 ? 23.379 -9.755 -25.855 1.00 74.94 106 ALA A C 1
ATOM 749 O O . ALA A 1 106 ? 23.201 -10.940 -25.589 1.00 74.94 106 ALA A O 1
ATOM 750 N N . ARG A 1 107 ? 22.552 -9.075 -26.662 1.00 75.19 107 ARG A N 1
ATOM 751 C CA . ARG A 1 107 ? 21.381 -9.684 -27.317 1.00 75.19 107 ARG A CA 1
ATOM 752 C C . ARG A 1 107 ? 21.760 -10.769 -28.318 1.00 75.19 107 ARG A C 1
ATOM 754 O O . ARG A 1 107 ? 21.149 -11.834 -28.320 1.00 75.19 107 ARG A O 1
ATOM 761 N N . ALA A 1 108 ? 22.7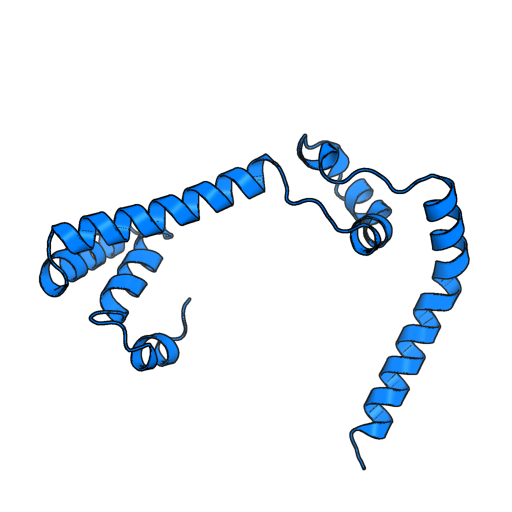75 -10.523 -29.146 1.00 78.56 108 ALA A N 1
ATOM 762 C CA . ALA A 1 108 ? 23.261 -11.515 -30.103 1.00 78.56 108 ALA A CA 1
ATOM 763 C C . ALA A 1 108 ? 23.798 -12.769 -29.392 1.00 78.56 108 ALA A C 1
ATOM 765 O O . ALA A 1 108 ? 23.434 -13.886 -29.756 1.00 78.56 108 ALA A O 1
ATOM 766 N N . LEU A 1 109 ? 24.593 -12.582 -28.334 1.00 79.38 109 LEU A N 1
ATOM 767 C CA . LEU A 1 109 ? 25.121 -13.678 -27.523 1.00 79.38 109 LEU A CA 1
ATOM 768 C C . LEU A 1 109 ? 24.000 -14.454 -26.813 1.00 79.38 109 LEU A C 1
ATOM 770 O O . LEU A 1 109 ? 23.981 -15.682 -26.853 1.00 79.38 109 LEU A O 1
ATOM 774 N N . ALA A 1 110 ? 23.032 -13.754 -26.213 1.00 75.06 110 ALA A N 1
ATOM 775 C CA . ALA A 1 110 ? 21.896 -14.377 -25.538 1.00 75.06 110 ALA A CA 1
ATOM 776 C C . ALA A 1 110 ? 21.044 -15.216 -26.505 1.00 75.06 110 ALA A C 1
ATOM 778 O O . ALA A 1 110 ? 20.703 -16.353 -26.185 1.00 75.06 110 ALA A O 1
ATOM 779 N N . ARG A 1 111 ? 20.757 -14.707 -27.712 1.00 77.00 111 ARG A N 1
ATOM 780 C CA . ARG A 1 111 ? 20.029 -15.457 -28.752 1.00 77.00 111 ARG A CA 1
ATOM 781 C C . ARG A 1 111 ? 20.808 -16.670 -29.257 1.00 77.00 111 ARG A C 1
ATOM 783 O O . ARG A 1 111 ? 20.209 -17.715 -29.487 1.00 77.00 111 ARG A O 1
ATOM 790 N N . ALA A 1 112 ? 22.131 -16.567 -29.374 1.00 80.75 112 ALA A N 1
ATOM 791 C CA . ALA A 1 112 ? 22.974 -17.703 -29.746 1.00 80.75 112 ALA A CA 1
ATOM 792 C C . ALA A 1 112 ? 22.989 -18.807 -28.668 1.00 80.75 112 ALA A C 1
ATOM 794 O O . ALA A 1 112 ? 23.036 -19.990 -29.000 1.00 80.75 112 ALA A O 1
ATOM 795 N N . LEU A 1 113 ? 22.908 -18.435 -27.384 1.00 73.62 113 LEU A N 1
ATOM 796 C CA . LEU A 1 113 ? 22.925 -19.367 -26.247 1.00 73.62 113 LEU A CA 1
ATOM 797 C C . LEU A 1 113 ? 21.530 -19.897 -25.849 1.00 73.62 113 LEU A C 1
ATOM 799 O O . LEU A 1 113 ? 21.428 -20.960 -25.231 1.00 73.62 113 LEU A O 1
ATOM 803 N N . GLN A 1 114 ? 20.445 -19.213 -26.230 1.00 69.88 114 GLN A N 1
ATOM 804 C CA . GLN A 1 114 ? 19.055 -19.615 -25.960 1.00 69.88 114 GLN A CA 1
ATOM 805 C C . GLN A 1 114 ? 18.687 -21.067 -26.341 1.00 69.88 114 GLN A C 1
ATOM 807 O O . GLN A 1 114 ? 18.033 -21.725 -25.520 1.00 69.88 114 GLN A O 1
ATOM 812 N N . PRO A 1 115 ? 19.069 -21.612 -27.518 1.00 68.81 115 PRO A N 1
ATOM 813 C CA . PRO A 1 115 ? 18.714 -22.986 -27.883 1.00 68.81 115 PRO A CA 1
ATOM 814 C C . PRO A 1 115 ? 19.395 -24.039 -26.996 1.00 68.81 115 PRO A C 1
ATOM 816 O O . PRO A 1 115 ? 18.873 -25.143 -26.865 1.00 68.81 115 PRO A O 1
ATOM 819 N N . VAL A 1 116 ? 20.510 -23.696 -26.340 1.00 68.81 116 VAL A N 1
ATOM 820 C CA . VAL A 1 116 ? 21.252 -24.588 -25.432 1.00 68.81 116 VAL A CA 1
ATOM 821 C C . VAL A 1 116 ? 20.724 -24.491 -23.995 1.00 68.81 116 VAL A C 1
ATOM 823 O O . VAL A 1 116 ? 20.632 -25.496 -23.290 1.00 68.81 116 VAL A O 1
ATOM 826 N N . ALA A 1 117 ? 20.300 -23.298 -23.566 1.00 67.12 117 ALA A N 1
ATOM 827 C CA . ALA A 1 117 ? 19.829 -23.050 -22.203 1.00 67.12 117 ALA A CA 1
ATOM 828 C C . ALA A 1 117 ? 18.506 -23.770 -21.866 1.00 67.12 117 ALA A C 1
ATOM 830 O O . ALA A 1 117 ? 18.345 -24.298 -20.764 1.00 67.12 117 ALA A O 1
ATOM 831 N N . ARG A 1 118 ? 17.559 -23.843 -22.815 1.00 63.97 118 ARG A N 1
ATOM 832 C CA . ARG A 1 118 ? 16.250 -24.500 -22.609 1.00 63.97 118 ARG A CA 1
ATOM 833 C C . ARG A 1 118 ? 16.347 -26.012 -22.317 1.00 63.97 118 ARG A C 1
ATOM 835 O O . ARG A 1 118 ? 15.729 -26.450 -21.342 1.00 63.97 118 ARG A O 1
ATOM 842 N N . PRO A 1 119 ? 17.086 -26.830 -23.094 1.00 66.88 119 PRO A N 1
ATOM 843 C CA . PRO A 1 119 ? 17.251 -28.250 -22.784 1.00 66.88 119 PRO A CA 1
ATOM 844 C C . PRO A 1 119 ? 18.126 -28.489 -21.545 1.00 66.88 119 PRO A C 1
ATOM 846 O O . PRO A 1 119 ? 17.803 -29.374 -20.756 1.00 66.88 119 PRO A O 1
ATOM 849 N N . ALA A 1 120 ? 19.163 -27.675 -21.311 1.00 68.94 120 ALA A N 1
ATOM 850 C CA . ALA A 1 120 ? 20.013 -27.794 -20.122 1.00 68.94 120 ALA A CA 1
ATOM 851 C C . ALA A 1 120 ? 19.232 -27.561 -18.816 1.00 68.94 120 ALA A C 1
ATOM 853 O O . ALA A 1 120 ? 19.386 -28.320 -17.862 1.00 68.94 120 ALA A O 1
ATOM 854 N N . MET A 1 121 ? 18.328 -26.577 -18.786 1.00 68.88 121 MET A N 1
ATOM 855 C CA . MET A 1 121 ? 17.481 -26.304 -17.620 1.00 68.88 121 MET A CA 1
ATOM 856 C C . MET A 1 121 ? 16.476 -27.435 -17.348 1.00 68.88 121 MET A C 1
ATOM 858 O O . MET A 1 121 ? 16.267 -27.806 -16.195 1.00 68.88 121 MET A O 1
ATOM 862 N N . ARG A 1 122 ? 15.907 -28.051 -18.398 1.00 69.69 122 ARG A N 1
ATOM 863 C CA . ARG A 1 122 ? 15.060 -29.253 -18.260 1.00 69.69 122 ARG A CA 1
ATOM 864 C C . ARG A 1 122 ? 15.849 -30.452 -17.733 1.00 69.69 122 ARG A C 1
ATOM 866 O O . ARG A 1 122 ? 15.335 -31.190 -16.897 1.00 69.69 122 ARG A O 1
ATOM 873 N N . LEU A 1 123 ? 17.092 -30.624 -18.182 1.00 73.12 123 LEU A N 1
ATOM 874 C CA . LEU A 1 123 ? 17.973 -31.689 -17.709 1.00 73.12 123 LEU A CA 1
ATOM 875 C C . LEU A 1 123 ? 18.342 -31.487 -16.232 1.00 73.12 123 LEU A C 1
ATOM 877 O O . LEU A 1 123 ? 18.187 -32.412 -15.442 1.00 73.12 123 LEU A O 1
ATOM 881 N N . ILE A 1 124 ? 18.736 -30.275 -15.835 1.00 73.56 124 ILE A N 1
ATOM 882 C CA . ILE A 1 124 ? 19.080 -29.934 -14.445 1.00 73.56 124 ILE A CA 1
ATOM 883 C C . ILE A 1 124 ? 17.879 -30.131 -13.513 1.00 73.56 124 ILE A C 1
ATOM 885 O O . ILE A 1 124 ? 18.022 -30.784 -12.483 1.00 73.56 124 ILE A O 1
ATOM 889 N N . LEU A 1 125 ? 16.686 -29.666 -13.897 1.00 72.62 125 LEU A N 1
ATOM 890 C CA . LEU A 1 125 ? 15.463 -29.892 -13.117 1.00 72.62 125 LEU A CA 1
ATOM 891 C C . LEU A 1 125 ? 15.137 -31.388 -12.988 1.00 72.62 125 LEU A C 1
ATOM 893 O O . LEU A 1 125 ? 14.783 -31.848 -11.904 1.00 72.62 125 LEU A O 1
ATOM 897 N N . SER A 1 126 ? 15.328 -32.171 -14.055 1.00 74.50 126 SER A N 1
ATOM 898 C CA . SER A 1 126 ? 15.118 -33.625 -14.014 1.00 74.50 126 SER A CA 1
ATOM 899 C C . SER A 1 126 ? 16.150 -34.373 -13.157 1.00 74.50 126 SER A C 1
ATOM 901 O O . SER A 1 126 ? 15.839 -35.425 -12.601 1.00 74.50 126 SER A O 1
ATOM 903 N N . LEU A 1 127 ? 17.368 -33.835 -13.023 1.00 74.56 127 LEU A N 1
ATOM 904 C CA . LEU A 1 127 ? 18.418 -34.378 -12.158 1.00 74.56 127 LEU A CA 1
ATOM 905 C C . LEU A 1 127 ? 18.177 -34.004 -10.690 1.00 74.56 127 LEU A C 1
ATOM 907 O O . LEU A 1 127 ? 18.333 -34.852 -9.816 1.00 74.56 127 LEU A O 1
ATOM 911 N N . GLN A 1 128 ? 17.714 -32.781 -10.417 1.00 72.19 128 GLN A N 1
ATOM 912 C CA . GLN A 1 128 ? 17.328 -32.354 -9.068 1.00 72.19 128 GLN A CA 1
ATOM 913 C C . GLN A 1 128 ? 16.117 -33.133 -8.540 1.00 72.19 128 GLN A C 1
ATOM 915 O O . GLN A 1 128 ? 16.113 -33.545 -7.383 1.00 72.19 128 GLN A O 1
ATOM 920 N N . GLN A 1 129 ? 15.131 -33.424 -9.394 1.00 69.88 129 GLN A N 1
ATOM 921 C CA . GLN A 1 129 ? 13.987 -34.267 -9.031 1.00 69.88 129 GLN A CA 1
ATOM 922 C C . GLN A 1 129 ? 14.374 -35.729 -8.745 1.00 69.88 129 GLN A C 1
ATOM 924 O O . GLN A 1 129 ? 13.705 -36.385 -7.953 1.00 69.88 129 GLN A O 1
ATOM 929 N N . ARG A 1 130 ? 15.458 -36.248 -9.341 1.00 67.12 130 ARG A N 1
ATOM 930 C CA . ARG A 1 130 ? 15.959 -37.609 -9.058 1.00 67.12 130 ARG A CA 1
ATOM 931 C C . ARG A 1 130 ? 16.786 -37.697 -7.778 1.00 67.12 130 ARG A C 1
ATOM 933 O O . ARG A 1 130 ? 16.766 -38.736 -7.134 1.00 67.12 130 ARG A O 1
ATOM 940 N N . LEU A 1 131 ? 17.491 -36.631 -7.407 1.00 65.31 131 LEU A N 1
ATOM 941 C CA . LEU A 1 131 ? 18.326 -36.594 -6.201 1.00 65.31 131 LEU A CA 1
ATOM 942 C C . LEU A 1 131 ? 17.533 -36.296 -4.916 1.00 65.31 131 LEU A C 1
ATOM 944 O O . LEU A 1 131 ? 18.036 -36.558 -3.833 1.00 65.31 131 LEU A O 1
ATOM 948 N N . GLY A 1 132 ? 16.303 -35.782 -5.018 1.00 56.00 132 GLY A N 1
ATOM 949 C CA . GLY A 1 132 ? 15.417 -35.530 -3.870 1.00 56.00 132 GLY A CA 1
ATOM 950 C C . GLY A 1 132 ? 14.582 -36.731 -3.396 1.00 56.00 132 GLY A C 1
ATOM 951 O O . GLY A 1 132 ? 13.734 -36.561 -2.525 1.00 56.00 132 GLY A O 1
ATOM 952 N N . HIS A 1 133 ? 14.777 -37.921 -3.979 1.00 53.91 133 HIS A N 1
ATOM 953 C CA . HIS A 1 133 ? 14.026 -39.149 -3.670 1.00 53.91 133 HIS A CA 1
ATOM 954 C C . HIS A 1 133 ? 14.926 -40.330 -3.239 1.00 53.91 133 HIS A C 1
ATOM 956 O O . HIS A 1 133 ? 14.594 -41.490 -3.478 1.00 53.91 133 HIS A O 1
ATOM 962 N N . SER A 1 134 ? 16.069 -40.066 -2.606 1.00 47.34 134 SER A N 1
ATOM 963 C CA . SER A 1 134 ? 16.902 -41.073 -1.918 1.00 47.34 134 SER A CA 1
ATOM 964 C C . SER A 1 134 ? 17.280 -40.571 -0.535 1.00 47.34 134 SER A C 1
ATOM 966 O O . SER A 1 134 ? 17.453 -41.431 0.351 1.00 47.34 134 SER A O 1
#

Foldseek 3Di:
DDDPVCQVVVPDFPSVLLVQCLVLVVDDDPVSNVVSLVVCCVRVNDVRSVVSVVVSVVVVVVVVVCVQQPDADDQVVCLVCVVVCVVVVVCPHNNVVSHDHDDPVVNVVCVVCVVVVVVVVVVVVVVVVVVVPD

pLDDT: mean 83.22, std 12.38, range [46.94, 98.31]